Protein AF-A0A538R428-F1 (afdb_monomer)

Structure (mmCIF, N/CA/C/O backbone):
data_AF-A0A538R428-F1
#
_entry.id   AF-A0A538R428-F1
#
loop_
_atom_site.group_PDB
_atom_site.id
_atom_site.type_symbol
_atom_site.label_atom_id
_atom_site.label_alt_id
_atom_site.label_comp_id
_atom_site.label_asym_id
_atom_site.label_entity_id
_atom_site.label_seq_id
_atom_site.pdbx_PDB_ins_code
_atom_site.Cartn_x
_atom_site.Cartn_y
_atom_site.Cartn_z
_atom_site.occupancy
_atom_site.B_iso_or_equiv
_atom_site.auth_seq_id
_atom_site.auth_comp_id
_atom_site.auth_asym_id
_atom_site.auth_atom_id
_atom_site.pdbx_PDB_model_num
ATOM 1 N N . PRO A 1 1 ? 5.695 1.367 -17.220 1.00 87.94 1 PRO A N 1
ATOM 2 C CA . PRO A 1 1 ? 5.317 1.884 -15.873 1.00 87.94 1 PRO A CA 1
ATOM 3 C C . PRO A 1 1 ? 6.346 2.831 -15.231 1.00 87.94 1 PRO A C 1
ATOM 5 O O . PRO A 1 1 ? 5.947 3.750 -14.528 1.00 87.94 1 PRO A O 1
ATOM 8 N N . ARG A 1 2 ? 7.653 2.646 -15.486 1.00 94.00 2 ARG A N 1
ATOM 9 C CA . ARG A 1 2 ? 8.718 3.466 -14.878 1.00 94.00 2 ARG A CA 1
ATOM 10 C C . ARG A 1 2 ? 8.610 4.974 -15.146 1.00 94.00 2 ARG A C 1
ATOM 12 O O . ARG A 1 2 ? 8.740 5.753 -14.216 1.00 94.00 2 ARG A O 1
ATOM 19 N N . MET A 1 3 ? 8.236 5.371 -16.363 1.00 96.12 3 MET A N 1
ATOM 20 C CA . MET A 1 3 ? 7.980 6.783 -16.688 1.00 96.12 3 MET A CA 1
ATOM 21 C C . MET A 1 3 ? 6.907 7.422 -15.784 1.00 96.12 3 MET A C 1
ATOM 23 O O . MET A 1 3 ? 7.065 8.565 -15.374 1.00 96.12 3 MET A O 1
ATOM 27 N N . ILE A 1 4 ? 5.846 6.685 -15.419 1.00 95.44 4 ILE A N 1
ATOM 28 C CA . ILE A 1 4 ? 4.818 7.186 -14.487 1.00 95.44 4 ILE A CA 1
ATOM 29 C C . ILE A 1 4 ? 5.429 7.438 -13.108 1.00 95.44 4 ILE A C 1
ATOM 31 O O . ILE A 1 4 ? 5.161 8.474 -12.510 1.00 95.44 4 ILE A O 1
ATOM 35 N N . TYR A 1 5 ? 6.269 6.526 -12.614 1.00 95.75 5 TYR A N 1
ATOM 36 C CA . TYR A 1 5 ? 6.974 6.719 -11.347 1.00 95.75 5 TYR A CA 1
ATOM 37 C C . TYR A 1 5 ? 7.855 7.976 -11.372 1.00 95.75 5 TYR A C 1
ATOM 39 O O . TYR A 1 5 ? 7.748 8.810 -10.475 1.00 95.75 5 TYR A O 1
ATOM 47 N N . ASP A 1 6 ? 8.663 8.148 -12.421 1.00 96.69 6 ASP A N 1
ATOM 48 C CA . ASP A 1 6 ? 9.587 9.281 -12.536 1.00 96.69 6 ASP A CA 1
ATOM 49 C C . ASP A 1 6 ? 8.874 10.635 -12.594 1.00 96.69 6 ASP A C 1
ATOM 51 O O . ASP A 1 6 ? 9.366 11.607 -12.025 1.00 96.69 6 ASP A O 1
ATOM 55 N N . VAL A 1 7 ? 7.706 10.693 -13.237 1.00 97.56 7 VAL A N 1
ATOM 56 C CA . VAL A 1 7 ? 6.893 11.912 -13.313 1.00 97.56 7 VAL A CA 1
ATOM 57 C C . VAL A 1 7 ? 6.146 12.158 -12.003 1.00 97.56 7 VAL A C 1
ATOM 59 O O . VAL A 1 7 ? 6.197 13.266 -11.469 1.00 97.56 7 VAL A O 1
ATOM 62 N N . VAL A 1 8 ? 5.467 11.146 -11.451 1.00 97.25 8 VAL A N 1
ATOM 63 C CA . VAL A 1 8 ? 4.657 11.321 -10.237 1.00 97.25 8 VAL A CA 1
ATOM 64 C C . VAL A 1 8 ? 5.530 11.654 -9.031 1.00 97.25 8 VAL A C 1
ATOM 66 O O . VAL A 1 8 ? 5.132 12.524 -8.261 1.00 97.25 8 VAL A O 1
ATOM 69 N N . ARG A 1 9 ? 6.729 11.062 -8.887 1.00 96.62 9 ARG A N 1
ATOM 70 C CA . ARG A 1 9 ? 7.590 11.302 -7.711 1.00 96.62 9 ARG A CA 1
ATOM 71 C C . ARG A 1 9 ? 8.019 12.765 -7.550 1.00 96.62 9 ARG A C 1
ATOM 73 O O . ARG A 1 9 ? 8.268 13.193 -6.429 1.00 96.62 9 ARG A O 1
ATOM 80 N N . VAL A 1 10 ? 8.113 13.515 -8.654 1.00 96.44 10 VAL A N 1
ATOM 81 C CA . VAL A 1 10 ? 8.469 14.950 -8.672 1.00 96.44 10 VAL A CA 1
ATOM 82 C C . VAL A 1 10 ? 7.255 15.869 -8.845 1.00 96.44 10 VAL A C 1
ATOM 84 O O . VAL A 1 10 ? 7.411 17.080 -8.968 1.00 96.44 10 VAL A O 1
ATOM 87 N N . SER A 1 11 ? 6.049 15.304 -8.874 1.00 96.88 11 SER A N 1
ATOM 88 C CA . SER A 1 11 ? 4.790 16.035 -9.022 1.00 96.88 11 SER A CA 1
ATOM 89 C C . SER A 1 11 ? 4.028 16.091 -7.696 1.00 96.88 11 SER A C 1
ATOM 91 O O . SER A 1 11 ? 4.366 15.418 -6.724 1.00 96.88 11 SER A O 1
ATOM 93 N N . THR A 1 12 ? 2.935 16.854 -7.655 1.00 95.56 12 THR A N 1
ATOM 94 C CA . THR A 1 12 ? 2.090 17.014 -6.455 1.00 95.56 12 THR A CA 1
ATOM 95 C C . THR A 1 12 ? 1.370 15.734 -6.016 1.00 95.56 12 THR A C 1
ATOM 97 O O . THR A 1 12 ? 0.903 15.662 -4.885 1.00 95.56 12 THR A O 1
ATOM 100 N N . GLY A 1 13 ? 1.291 14.719 -6.884 1.00 93.31 13 GLY A N 1
ATOM 101 C CA . GLY A 1 13 ? 0.723 13.404 -6.569 1.00 93.31 13 GLY A CA 1
ATOM 102 C C . GLY A 1 13 ? 1.671 12.454 -5.828 1.00 93.31 13 GLY A C 1
ATOM 103 O O . GLY A 1 13 ? 1.304 11.304 -5.587 1.00 93.31 13 GLY A O 1
ATOM 104 N N . THR A 1 14 ? 2.891 12.889 -5.504 1.00 97.12 14 THR A N 1
ATOM 105 C CA . THR A 1 14 ? 3.853 12.065 -4.767 1.00 97.12 14 THR A CA 1
ATOM 106 C C . THR A 1 14 ? 3.452 11.870 -3.302 1.00 97.12 14 THR A C 1
ATOM 108 O O . THR A 1 14 ? 2.681 12.629 -2.719 1.00 97.12 14 THR A O 1
ATOM 111 N N . SER A 1 15 ? 4.006 10.834 -2.683 1.00 97.31 15 SER A N 1
ATOM 112 C CA . SER A 1 15 ? 3.950 10.601 -1.241 1.00 97.31 15 SER A CA 1
ATOM 113 C C . SER A 1 15 ? 5.102 9.692 -0.831 1.00 97.31 15 SER A C 1
ATOM 115 O O . SER A 1 15 ? 5.651 8.972 -1.667 1.00 97.31 15 SER A O 1
ATOM 117 N N . TYR A 1 16 ? 5.415 9.648 0.466 1.00 95.56 16 TYR A N 1
ATOM 118 C CA . TYR A 1 16 ? 6.378 8.677 0.993 1.00 95.56 16 TYR A CA 1
ATOM 119 C C . TYR A 1 16 ? 6.004 7.238 0.608 1.00 95.56 16 TYR A C 1
ATOM 121 O O . TYR A 1 16 ? 6.854 6.459 0.186 1.00 95.56 16 TYR A O 1
ATOM 129 N N . ALA A 1 17 ? 4.713 6.893 0.691 1.00 94.50 17 ALA A N 1
ATOM 130 C CA . ALA A 1 17 ? 4.234 5.574 0.301 1.00 94.50 17 ALA A CA 1
ATOM 131 C C . ALA A 1 17 ? 4.476 5.297 -1.189 1.00 94.50 17 ALA A C 1
ATOM 133 O O . ALA A 1 17 ? 4.900 4.200 -1.530 1.00 94.50 17 ALA A O 1
ATOM 134 N N . PHE A 1 18 ? 4.239 6.265 -2.076 1.00 95.69 18 PHE A N 1
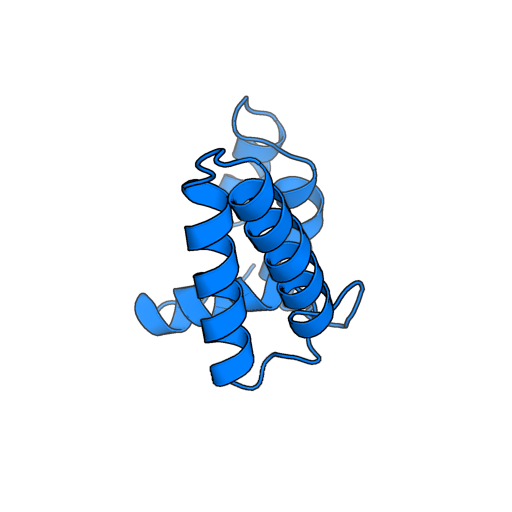ATOM 135 C CA . PHE A 1 18 ? 4.491 6.092 -3.507 1.00 95.69 18 PHE A CA 1
ATOM 136 C C . PHE A 1 18 ? 5.985 5.876 -3.794 1.00 95.69 18 PHE A C 1
ATOM 138 O O . PHE A 1 18 ? 6.349 4.897 -4.448 1.00 95.69 18 PHE A O 1
ATOM 145 N N . ASP A 1 19 ? 6.836 6.747 -3.248 1.00 95.69 19 ASP A N 1
ATOM 146 C CA . ASP A 1 19 ? 8.280 6.750 -3.497 1.00 95.69 19 ASP A CA 1
ATOM 147 C C . ASP A 1 19 ? 8.969 5.495 -2.934 1.00 95.69 19 ASP A C 1
ATOM 149 O O . ASP A 1 19 ? 9.780 4.862 -3.604 1.00 95.69 19 ASP A O 1
ATOM 153 N N . ALA A 1 20 ? 8.564 5.049 -1.740 1.00 94.69 20 ALA A N 1
ATOM 154 C CA . ALA A 1 20 ? 9.122 3.852 -1.115 1.00 94.69 20 ALA A CA 1
ATOM 155 C C . ALA A 1 20 ? 8.626 2.540 -1.754 1.00 94.69 20 ALA A C 1
ATOM 157 O O . ALA A 1 20 ? 9.363 1.553 -1.814 1.00 94.69 20 ALA A O 1
ATOM 158 N N . ARG A 1 21 ? 7.363 2.488 -2.203 1.00 95.62 21 ARG A N 1
ATOM 159 C CA . ARG A 1 21 ? 6.702 1.226 -2.582 1.00 95.62 21 ARG A CA 1
ATOM 160 C C . ARG A 1 21 ? 6.805 0.912 -4.070 1.00 95.62 21 ARG A C 1
ATOM 162 O O . ARG A 1 21 ? 7.040 -0.240 -4.433 1.00 95.62 21 ARG A O 1
ATOM 169 N N . VAL A 1 22 ? 6.628 1.903 -4.946 1.00 96.44 22 VAL A N 1
ATOM 170 C CA . VAL A 1 22 ? 6.549 1.664 -6.397 1.00 96.44 22 VAL A CA 1
ATOM 171 C C . VAL A 1 22 ? 7.833 1.055 -6.974 1.00 96.44 22 VAL A C 1
ATOM 173 O O . VAL A 1 22 ? 7.708 0.099 -7.740 1.00 96.44 22 VAL A O 1
ATOM 176 N N . PRO A 1 23 ? 9.055 1.483 -6.601 1.00 96.00 23 PRO A N 1
ATOM 177 C CA . PRO A 1 23 ? 10.277 0.841 -7.088 1.00 96.00 23 PRO A CA 1
ATOM 178 C C . PRO A 1 23 ? 10.335 -0.658 -6.77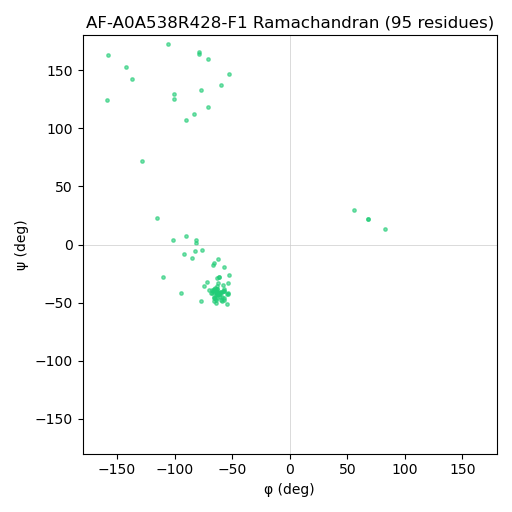7 1.00 96.00 23 PRO A C 1
ATOM 180 O O . PRO A 1 23 ? 10.710 -1.449 -7.643 1.00 96.00 23 PRO A O 1
ATOM 183 N N . ARG A 1 24 ? 9.899 -1.058 -5.576 1.00 96.38 24 ARG A N 1
ATOM 184 C CA . ARG A 1 24 ? 9.849 -2.465 -5.153 1.00 96.38 24 ARG A CA 1
ATOM 185 C C . ARG A 1 24 ? 8.791 -3.251 -5.923 1.00 96.38 24 ARG A C 1
ATOM 187 O O . ARG A 1 24 ? 9.081 -4.342 -6.406 1.00 96.38 24 ARG A O 1
ATOM 194 N N . ILE A 1 25 ? 7.615 -2.657 -6.145 1.00 97.25 25 ILE A N 1
ATOM 195 C CA . ILE A 1 25 ? 6.566 -3.231 -7.004 1.00 97.25 25 ILE A CA 1
ATOM 196 C C . ILE A 1 25 ? 7.105 -3.481 -8.419 1.00 97.25 25 ILE A C 1
ATOM 198 O O . ILE A 1 25 ? 6.932 -4.575 -8.954 1.00 97.25 25 ILE A O 1
ATOM 202 N N . LEU A 1 26 ? 7.792 -2.500 -9.018 1.00 96.75 26 LEU A N 1
ATOM 203 C CA . LEU A 1 26 ? 8.376 -2.632 -10.357 1.00 96.75 26 LEU A CA 1
ATOM 204 C C . LEU A 1 26 ? 9.448 -3.727 -10.413 1.00 96.75 26 LEU A C 1
ATOM 206 O O . LEU A 1 26 ? 9.490 -4.478 -11.385 1.00 96.75 26 LEU A O 1
ATOM 210 N N . ALA A 1 27 ? 10.261 -3.849 -9.361 1.00 96.56 27 ALA A N 1
ATOM 211 C CA . ALA A 1 27 ? 11.259 -4.906 -9.205 1.00 96.56 27 ALA A CA 1
ATOM 212 C C . ALA A 1 27 ? 10.666 -6.272 -8.805 1.00 96.56 27 ALA A C 1
ATOM 214 O O . ALA A 1 27 ? 11.402 -7.252 -8.728 1.00 96.56 27 ALA A O 1
ATOM 215 N N . ARG A 1 28 ? 9.350 -6.349 -8.549 1.00 96.94 28 ARG A N 1
ATOM 216 C CA . ARG A 1 28 ? 8.655 -7.526 -7.999 1.00 96.94 28 ARG A CA 1
ATOM 217 C C . ARG A 1 28 ? 9.241 -8.021 -6.670 1.00 96.94 28 ARG A C 1
ATOM 219 O O . ARG A 1 28 ? 9.130 -9.204 -6.350 1.00 96.94 28 ARG A O 1
ATOM 226 N N . ASP A 1 29 ? 9.814 -7.116 -5.885 1.00 97.31 29 ASP A N 1
ATOM 227 C CA . ASP A 1 29 ? 10.315 -7.403 -4.546 1.00 97.31 29 ASP A CA 1
ATOM 228 C C . ASP A 1 29 ? 9.215 -7.171 -3.506 1.00 97.31 29 ASP A C 1
ATOM 230 O O . ASP A 1 29 ? 8.861 -6.037 -3.187 1.00 97.31 29 ASP A O 1
ATOM 234 N N . PHE A 1 30 ? 8.696 -8.270 -2.964 1.00 97.62 30 PHE A N 1
ATOM 235 C CA . PHE A 1 30 ? 7.702 -8.274 -1.889 1.00 97.62 30 PHE A CA 1
ATOM 236 C C . PHE A 1 30 ? 8.251 -8.902 -0.602 1.00 97.62 30 PHE A C 1
ATOM 238 O O . PHE A 1 30 ? 7.486 -9.384 0.239 1.00 97.62 30 PHE A O 1
ATOM 245 N N . SER A 1 31 ? 9.581 -8.922 -0.446 1.00 97.69 31 SER A N 1
ATOM 246 C CA . SER A 1 31 ? 10.209 -9.362 0.798 1.00 97.69 31 SER A CA 1
ATOM 247 C C . SER A 1 31 ? 9.752 -8.475 1.970 1.00 97.69 31 SER A C 1
ATOM 249 O O . SER A 1 31 ? 9.627 -7.255 1.816 1.00 97.69 31 SER A O 1
ATOM 251 N N . PRO A 1 32 ? 9.441 -9.063 3.135 1.00 95.38 32 PRO A N 1
ATOM 252 C CA . PRO A 1 32 ? 8.701 -8.370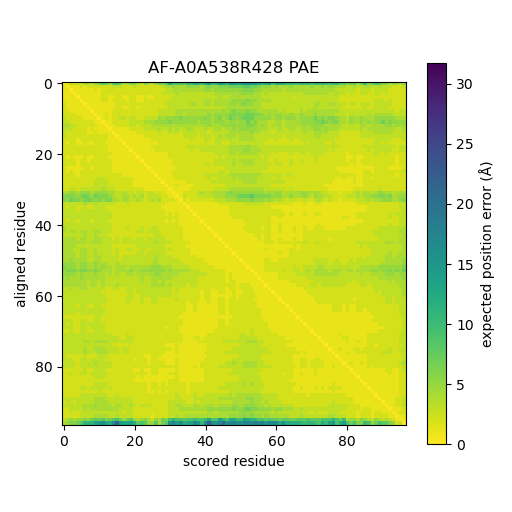 4.180 1.00 95.38 32 PRO A CA 1
ATOM 253 C C . PRO A 1 32 ? 9.546 -7.281 4.852 1.00 95.38 32 PRO A C 1
ATOM 255 O O . PRO A 1 32 ? 10.548 -7.581 5.495 1.00 95.38 32 PRO A O 1
ATOM 258 N N . THR A 1 33 ? 9.104 -6.023 4.757 1.00 92.19 33 THR A N 1
ATOM 259 C CA . THR A 1 33 ? 9.611 -4.907 5.590 1.00 92.19 33 THR A CA 1
ATOM 260 C C . THR A 1 33 ? 8.566 -4.429 6.601 1.00 92.19 33 THR A C 1
ATOM 262 O O . THR A 1 33 ? 8.897 -4.015 7.707 1.00 92.19 33 THR A O 1
ATOM 265 N N . GLY A 1 34 ? 7.292 -4.600 6.254 1.00 94.69 34 GLY A N 1
ATOM 266 C CA . GLY A 1 34 ? 6.133 -4.594 7.138 1.00 94.69 34 GLY A CA 1
ATOM 267 C C . GLY A 1 34 ? 5.022 -5.344 6.418 1.00 94.69 34 GLY A C 1
ATOM 268 O O . GLY A 1 34 ? 4.737 -5.036 5.264 1.00 94.69 34 GLY A O 1
ATOM 269 N N . THR A 1 35 ? 4.460 -6.387 7.027 1.00 98.25 35 THR A N 1
ATOM 270 C CA . THR A 1 35 ? 3.630 -7.333 6.273 1.00 98.25 35 THR A CA 1
ATOM 271 C C . THR A 1 35 ? 2.217 -6.819 6.004 1.00 98.25 35 THR A C 1
ATOM 273 O O . THR A 1 35 ? 1.737 -5.885 6.657 1.00 98.25 35 THR A O 1
ATOM 276 N N . VAL A 1 36 ? 1.519 -7.459 5.064 1.00 98.56 36 VAL A N 1
ATOM 277 C CA . VAL A 1 36 ? 0.075 -7.266 4.848 1.00 98.56 36 VAL A CA 1
ATOM 278 C C . VAL A 1 36 ? -0.705 -7.489 6.148 1.00 98.56 36 VAL A C 1
ATOM 280 O O . VAL A 1 36 ? -1.577 -6.685 6.466 1.00 98.56 36 VAL A O 1
ATOM 283 N N . ASP A 1 37 ? -0.376 -8.525 6.927 1.00 98.50 37 ASP A N 1
ATOM 284 C CA . ASP A 1 37 ? -1.046 -8.799 8.207 1.00 98.50 37 ASP A CA 1
ATOM 285 C C . ASP A 1 37 ? -0.829 -7.678 9.238 1.00 98.50 37 ASP A C 1
ATOM 287 O O . ASP A 1 37 ? -1.777 -7.276 9.914 1.00 98.50 37 ASP A O 1
ATOM 291 N N . ILE A 1 38 ? 0.392 -7.137 9.342 1.00 98.12 38 ILE A N 1
ATOM 292 C CA . ILE A 1 38 ? 0.689 -6.011 10.243 1.00 98.12 38 ILE A CA 1
ATOM 293 C C . ILE A 1 38 ? -0.063 -4.758 9.789 1.00 98.12 38 ILE A C 1
ATOM 295 O O . ILE A 1 38 ? -0.718 -4.113 10.605 1.00 98.12 38 ILE A O 1
ATOM 299 N N . SER A 1 39 ? -0.029 -4.467 8.487 1.00 97.50 39 SER A N 1
ATOM 300 C CA . SER A 1 39 ? -0.716 -3.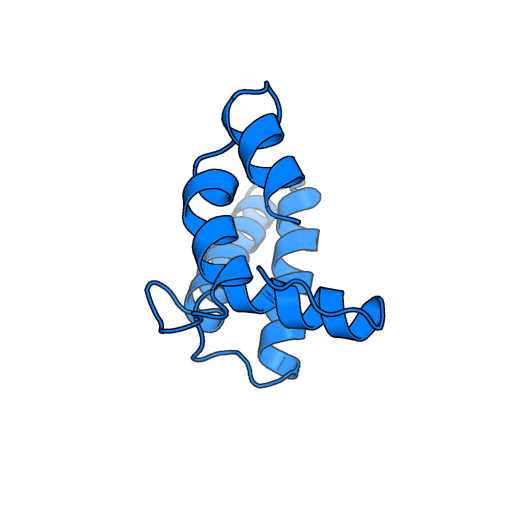309 7.907 1.00 97.50 39 SER A CA 1
ATOM 301 C C . SER A 1 39 ? -2.229 -3.390 8.129 1.00 97.50 39 SER A C 1
ATOM 303 O O . SER A 1 39 ? -2.848 -2.410 8.527 1.00 97.50 39 SER A O 1
ATOM 305 N N . PHE A 1 40 ? -2.829 -4.571 7.942 1.00 98.38 40 PHE A N 1
ATOM 306 C CA . PHE A 1 40 ? -4.241 -4.807 8.245 1.00 98.38 40 PHE A CA 1
ATOM 307 C C . PHE A 1 40 ? -4.555 -4.580 9.728 1.00 98.38 40 PHE A C 1
ATOM 309 O O . PHE A 1 40 ? -5.541 -3.925 10.052 1.00 98.38 40 PHE A O 1
ATOM 316 N N . LYS A 1 41 ? -3.715 -5.098 10.632 1.00 98.38 41 LYS A N 1
ATOM 317 C CA . LYS A 1 41 ? -3.880 -4.915 12.080 1.00 98.38 41 LYS A CA 1
ATOM 318 C C . LYS A 1 41 ? -3.858 -3.428 12.458 1.00 98.38 41 LYS A C 1
ATOM 320 O O . LYS A 1 41 ? -4.679 -3.009 13.263 1.00 98.38 41 LYS A O 1
ATOM 325 N N . ASP A 1 42 ? -2.976 -2.625 11.865 1.00 97.81 42 ASP A N 1
ATOM 326 C CA . ASP A 1 42 ? -2.944 -1.178 12.120 1.00 97.81 42 ASP A CA 1
ATOM 327 C C . ASP A 1 42 ? -4.199 -0.464 11.569 1.00 97.81 42 ASP A C 1
ATOM 329 O O . ASP A 1 42 ? -4.769 0.384 12.255 1.00 97.81 42 ASP A O 1
ATOM 333 N N . GLN A 1 43 ? -4.696 -0.865 10.390 1.00 97.69 43 GLN A N 1
ATOM 334 C CA . GLN A 1 43 ? -5.963 -0.364 9.829 1.00 97.69 43 GLN A CA 1
ATOM 335 C C . GLN A 1 43 ? -7.182 -0.723 10.705 1.00 97.69 43 GLN A C 1
ATOM 337 O O . GLN A 1 43 ? -8.094 0.083 10.881 1.00 97.69 43 GLN A O 1
ATOM 342 N N . GLU A 1 44 ? -7.215 -1.922 11.291 1.00 98.19 44 GLU A N 1
ATOM 343 C CA . GLU A 1 44 ? -8.270 -2.332 12.230 1.00 98.19 44 GLU A CA 1
ATOM 344 C C . GLU A 1 44 ? -8.267 -1.465 13.497 1.00 98.19 44 GLU A C 1
ATOM 346 O O . GLU A 1 44 ? -9.325 -1.044 13.969 1.00 98.19 44 GLU A O 1
ATOM 351 N N . LEU A 1 45 ? -7.078 -1.166 14.031 1.00 98.56 45 LEU A N 1
ATOM 352 C CA . LEU A 1 45 ? -6.926 -0.317 15.211 1.00 98.56 45 LEU A CA 1
ATOM 353 C C . LEU A 1 45 ? -7.408 1.115 14.942 1.00 98.56 45 LEU A C 1
ATOM 355 O O . LEU A 1 45 ? -8.186 1.645 15.737 1.00 98.56 45 LEU A O 1
ATOM 359 N N . GLU A 1 46 ? -6.997 1.737 13.830 1.00 97.75 46 GLU A N 1
ATOM 360 C CA . GLU A 1 46 ? -7.399 3.119 13.524 1.00 97.75 46 GLU A CA 1
ATOM 361 C C . GLU A 1 46 ? -8.902 3.240 13.226 1.00 97.75 46 GLU A C 1
ATOM 363 O O . GLU A 1 46 ? -9.559 4.156 13.724 1.00 97.75 46 GLU A O 1
ATOM 368 N N . THR A 1 47 ? -9.477 2.299 12.468 1.00 98.38 47 THR A N 1
ATOM 369 C CA . THR A 1 47 ? -10.903 2.326 12.099 1.00 98.38 47 THR A CA 1
ATOM 370 C C . THR A 1 47 ? -11.796 2.038 13.304 1.00 98.38 47 THR A C 1
ATOM 372 O O . THR A 1 47 ? -12.805 2.720 13.507 1.00 98.38 47 THR A O 1
ATOM 375 N N . SER A 1 48 ? -11.394 1.101 14.170 1.00 98.31 48 SER A N 1
ATOM 376 C CA . SER A 1 48 ? -12.074 0.840 15.443 1.00 98.31 48 SER A CA 1
ATOM 377 C C . SER A 1 48 ? -12.031 2.050 16.372 1.00 98.31 48 SER A C 1
ATOM 379 O O . SER A 1 48 ? -13.046 2.387 16.984 1.00 98.31 48 SER A O 1
ATOM 381 N N . PHE A 1 49 ? -10.889 2.736 16.462 1.00 98.56 49 PHE A N 1
ATOM 382 C CA . PHE A 1 49 ? -10.761 3.935 17.286 1.00 98.56 49 PHE A CA 1
ATOM 383 C C . PHE A 1 49 ? -11.626 5.088 16.759 1.00 98.56 49 PHE A C 1
ATOM 385 O O . PHE A 1 49 ? -12.380 5.690 17.521 1.00 98.56 49 PHE A O 1
ATOM 392 N N . ALA A 1 50 ? -11.614 5.338 15.447 1.00 98.44 50 ALA A N 1
ATOM 393 C CA . ALA A 1 50 ? -12.478 6.342 14.826 1.00 98.44 50 ALA A CA 1
ATOM 394 C C . ALA A 1 50 ? -13.968 6.069 15.103 1.00 98.44 50 ALA A C 1
ATOM 396 O O . ALA A 1 50 ? -14.721 6.984 15.444 1.00 98.44 50 ALA A O 1
ATOM 397 N N . LYS A 1 51 ? -14.380 4.794 15.057 1.00 98.19 51 LYS A N 1
ATOM 398 C CA . LYS A 1 51 ? -15.741 4.369 15.404 1.00 98.19 51 LYS A CA 1
ATOM 399 C C . LYS A 1 51 ? -16.097 4.666 16.863 1.00 98.19 51 LYS A C 1
ATOM 401 O O . LYS A 1 51 ? -17.208 5.123 17.114 1.00 98.19 51 LYS A O 1
ATOM 406 N N . GLN A 1 52 ? -15.182 4.442 17.811 1.00 98.56 52 GLN A N 1
ATOM 407 C CA . GLN A 1 52 ? -15.403 4.780 19.227 1.00 98.56 52 GLN A CA 1
ATOM 408 C C . GLN A 1 52 ? -15.613 6.284 19.439 1.00 98.56 52 GLN A C 1
ATOM 410 O O . GLN A 1 52 ? -16.401 6.676 20.294 1.00 98.56 52 GLN A O 1
ATOM 415 N N . LEU A 1 53 ? -14.951 7.119 18.634 1.00 98.56 53 LEU A N 1
ATOM 416 C CA . LEU A 1 53 ? -15.110 8.574 18.662 1.00 98.56 53 LEU A CA 1
ATOM 417 C C . LEU A 1 53 ? -16.327 9.080 17.868 1.00 98.56 53 LEU A C 1
ATOM 419 O O . LEU A 1 53 ? -16.605 10.277 17.885 1.00 98.56 53 LEU A O 1
ATOM 423 N N . GLY A 1 54 ? -17.039 8.208 17.147 1.00 98.00 54 GLY A N 1
ATOM 424 C CA . GLY A 1 54 ? -18.128 8.610 16.253 1.00 98.00 54 GLY A CA 1
ATOM 425 C C . GLY A 1 54 ? -17.661 9.402 15.024 1.00 98.00 54 GLY A C 1
ATOM 426 O O . GLY A 1 54 ? -18.454 10.138 14.438 1.00 98.00 54 GLY A O 1
ATOM 427 N N . VAL A 1 55 ? -16.390 9.270 14.626 1.00 98.44 55 VAL A N 1
ATOM 428 C CA . VAL A 1 55 ? -15.791 10.009 13.503 1.00 98.44 55 VAL A CA 1
ATOM 429 C C . VAL A 1 55 ? -15.729 9.125 12.249 1.00 98.44 55 VAL A C 1
ATOM 431 O O . VAL A 1 55 ? -15.147 8.039 12.292 1.00 98.44 55 VAL A O 1
ATOM 434 N N . PRO A 1 56 ? -16.286 9.560 11.104 1.00 97.19 56 PRO A N 1
ATOM 435 C CA . PRO A 1 56 ? -16.232 8.784 9.868 1.00 97.19 56 PRO A CA 1
ATOM 436 C C . PRO A 1 56 ? -14.855 8.865 9.184 1.00 97.19 56 PRO A C 1
ATOM 438 O O . PRO A 1 56 ? -14.322 9.949 8.962 1.00 97.19 56 PRO A O 1
ATOM 441 N N . VAL A 1 57 ? -14.314 7.710 8.771 1.00 98.00 57 VAL A N 1
ATOM 442 C CA . VAL A 1 57 ? -13.015 7.579 8.074 1.00 98.00 57 VAL A CA 1
ATOM 443 C C . VAL A 1 57 ? -13.136 6.754 6.784 1.00 98.00 57 VAL A C 1
ATOM 445 O O . VAL A 1 57 ? -12.691 5.614 6.682 1.00 98.00 57 VAL A O 1
ATOM 448 N N . PHE A 1 58 ? -13.772 7.332 5.763 1.00 97.06 58 PHE A N 1
ATOM 449 C CA . PHE A 1 58 ? -14.151 6.619 4.533 1.00 97.06 58 PHE A CA 1
ATOM 450 C C . PHE A 1 58 ? -12.989 5.897 3.835 1.00 97.06 58 PHE A C 1
ATOM 452 O O . PHE A 1 58 ? -13.093 4.708 3.539 1.00 97.06 58 PHE A O 1
ATOM 459 N N . LEU A 1 59 ? -11.877 6.598 3.587 1.00 97.94 59 LEU A N 1
ATOM 460 C CA . LEU A 1 59 ? -10.747 6.026 2.848 1.00 97.94 59 LEU A CA 1
ATOM 461 C C . LEU A 1 59 ? -9.976 4.974 3.659 1.00 97.94 59 LEU A C 1
ATOM 463 O O . LEU A 1 59 ? -9.510 4.002 3.071 1.00 97.94 59 LEU A O 1
ATOM 467 N N . ALA A 1 60 ? -9.895 5.119 4.986 1.00 97.12 60 ALA A N 1
ATOM 468 C CA . ALA A 1 60 ? -9.295 4.110 5.865 1.00 97.12 60 ALA A CA 1
ATOM 469 C C . ALA A 1 60 ? -10.088 2.797 5.819 1.00 97.12 60 ALA A C 1
ATOM 471 O O . ALA A 1 60 ? -9.521 1.732 5.593 1.00 97.12 60 ALA A O 1
ATOM 472 N N . ASN A 1 61 ? -11.421 2.877 5.904 1.00 97.94 61 ASN A N 1
ATOM 473 C CA . ASN A 1 61 ? -12.287 1.701 5.789 1.00 97.94 61 ASN A CA 1
ATOM 474 C C . ASN A 1 61 ? -12.118 0.997 4.431 1.00 97.94 61 ASN A C 1
ATOM 476 O O . ASN A 1 61 ? -12.049 -0.228 4.372 1.00 97.94 61 ASN A O 1
ATOM 480 N N . VAL A 1 62 ? -12.014 1.752 3.329 1.00 97.62 62 VAL A N 1
ATOM 481 C CA . VAL A 1 62 ? -11.750 1.173 1.998 1.00 97.62 62 VAL A CA 1
ATOM 482 C C . VAL A 1 62 ? -10.369 0.512 1.950 1.00 97.62 62 VAL A C 1
ATOM 484 O O . VAL A 1 62 ? -10.245 -0.619 1.481 1.00 97.62 62 VAL A O 1
ATOM 487 N N . SER A 1 63 ? -9.338 1.182 2.467 1.00 96.88 63 SER A N 1
ATOM 488 C CA . SER A 1 63 ? -7.970 0.657 2.539 1.00 96.88 63 SER A CA 1
ATOM 489 C C . SER A 1 63 ? -7.898 -0.650 3.342 1.00 96.88 63 SER A C 1
ATOM 491 O O . SER A 1 63 ? -7.335 -1.637 2.864 1.00 96.88 63 SER A O 1
ATOM 493 N N . GLN A 1 64 ? -8.554 -0.717 4.504 1.00 98.06 64 GLN A N 1
ATOM 494 C CA . GLN A 1 64 ? -8.672 -1.930 5.319 1.00 98.06 64 GLN A CA 1
ATOM 495 C C . GLN A 1 64 ? -9.253 -3.109 4.523 1.00 98.06 64 GLN A C 1
ATOM 497 O O . GLN A 1 64 ? -8.725 -4.220 4.604 1.00 98.06 64 GLN A O 1
ATOM 502 N N . GLN A 1 65 ? -10.294 -2.880 3.710 1.00 97.94 65 GLN A N 1
ATOM 503 C CA . GLN A 1 65 ? -10.870 -3.929 2.860 1.00 97.94 65 GLN A CA 1
ATOM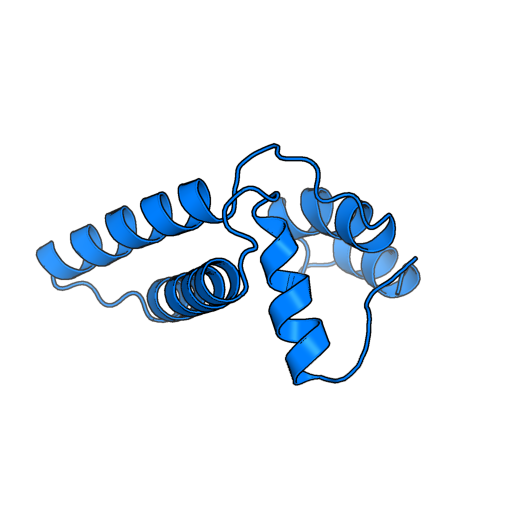 504 C C . GLN A 1 65 ? -9.884 -4.414 1.789 1.00 97.94 65 GLN A C 1
ATOM 506 O O . GLN A 1 65 ? -9.798 -5.615 1.540 1.00 97.94 65 GLN A O 1
ATOM 511 N N . VAL A 1 66 ? -9.075 -3.527 1.202 1.00 97.94 66 VAL A N 1
ATOM 512 C CA . VAL A 1 66 ? -8.027 -3.926 0.244 1.00 97.94 66 VAL A CA 1
ATOM 513 C C . VAL A 1 66 ? -6.967 -4.808 0.916 1.00 97.94 66 VAL A C 1
ATOM 515 O O . VAL A 1 66 ? -6.575 -5.838 0.357 1.00 97.94 66 VAL A O 1
ATOM 518 N N . TYR A 1 67 ? -6.541 -4.473 2.138 1.00 98.38 67 TYR A N 1
ATOM 519 C CA . TYR A 1 67 ? -5.651 -5.347 2.911 1.00 98.38 67 TYR A CA 1
ATOM 520 C C . TYR A 1 67 ? -6.328 -6.681 3.265 1.00 98.38 67 TYR A C 1
ATOM 522 O O . TYR A 1 67 ? -5.697 -7.729 3.134 1.00 98.38 67 TYR A O 1
ATOM 530 N N . GLN A 1 68 ? -7.615 -6.684 3.625 1.00 98.44 68 GLN A N 1
ATOM 531 C CA . GLN A 1 68 ? -8.376 -7.913 3.877 1.00 98.44 68 GLN A CA 1
ATOM 532 C C . GLN A 1 68 ? -8.434 -8.821 2.639 1.00 98.44 68 GLN A C 1
ATOM 534 O O . GLN A 1 68 ? -8.249 -10.034 2.755 1.00 98.44 68 GLN A O 1
ATOM 539 N N . MET A 1 69 ? -8.625 -8.252 1.446 1.00 98.56 69 MET A N 1
ATOM 540 C CA . MET A 1 69 ? -8.578 -9.000 0.185 1.00 98.56 69 MET A CA 1
ATOM 541 C C . MET A 1 69 ? -7.202 -9.638 -0.041 1.00 98.56 69 MET A C 1
ATOM 543 O O . MET A 1 69 ? -7.120 -10.795 -0.451 1.00 98.56 69 MET A O 1
ATOM 547 N N . ALA A 1 70 ? -6.116 -8.920 0.261 1.00 98.44 70 ALA A N 1
ATOM 548 C CA . ALA A 1 70 ? -4.761 -9.457 0.148 1.00 98.44 70 ALA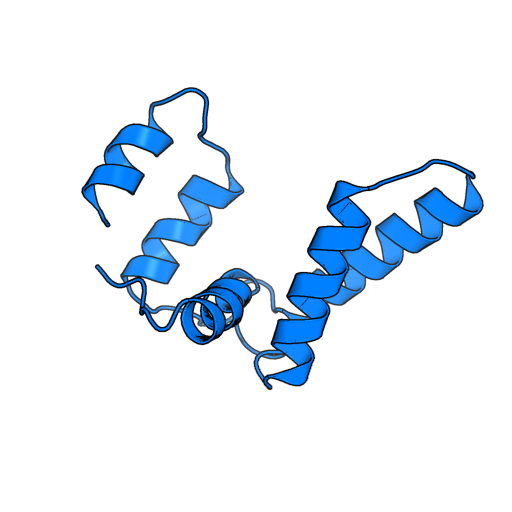 A CA 1
ATOM 549 C C . ALA A 1 70 ? -4.507 -10.605 1.138 1.00 98.44 70 ALA A C 1
ATOM 551 O O . ALA A 1 70 ? -3.931 -11.628 0.757 1.00 98.44 70 ALA A O 1
ATOM 552 N N . ARG A 1 71 ? -4.996 -10.489 2.381 1.00 98.50 71 ARG A N 1
ATOM 553 C CA . ARG A 1 71 ? -4.948 -11.582 3.367 1.00 98.50 71 ARG A CA 1
ATOM 554 C C . ARG A 1 71 ? -5.700 -12.814 2.873 1.00 98.50 71 ARG A C 1
ATOM 556 O O . ARG A 1 71 ? -5.142 -13.908 2.885 1.00 98.50 71 ARG A O 1
ATOM 563 N N . ALA A 1 72 ? -6.923 -12.630 2.373 1.00 98.38 72 ALA A N 1
ATOM 564 C CA . ALA A 1 72 ? -7.736 -13.707 1.805 1.00 98.38 72 ALA A CA 1
ATOM 565 C C . ALA A 1 72 ? -7.078 -14.366 0.578 1.00 98.38 72 ALA A C 1
ATOM 567 O O . ALA A 1 72 ? -7.284 -15.549 0.322 1.00 98.38 72 ALA A O 1
ATOM 568 N N . ALA A 1 73 ? -6.243 -13.625 -0.155 1.00 98.12 73 ALA A N 1
ATOM 569 C CA . ALA A 1 73 ? -5.446 -14.137 -1.266 1.00 98.12 73 ALA A CA 1
ATOM 570 C C . ALA A 1 73 ? -4.142 -14.847 -0.837 1.00 98.12 73 ALA A C 1
ATOM 572 O O . ALA A 1 73 ? -3.368 -15.249 -1.705 1.00 98.12 73 ALA A O 1
ATOM 573 N N . GLY A 1 74 ? -3.882 -15.009 0.467 1.00 98.19 74 GLY A N 1
ATOM 574 C CA . GLY A 1 74 ? -2.698 -15.699 0.992 1.00 98.19 74 GLY A CA 1
ATOM 575 C C . GLY A 1 74 ? -1.433 -14.838 1.073 1.00 98.19 74 GLY A C 1
ATOM 576 O O . GLY A 1 74 ? -0.350 -15.371 1.295 1.00 98.19 74 GLY A O 1
ATOM 577 N N . LEU A 1 75 ? -1.549 -13.514 0.929 1.00 98.50 75 LEU A N 1
ATOM 578 C CA . LEU A 1 75 ? -0.408 -12.586 0.885 1.00 98.50 75 LEU A CA 1
ATOM 579 C C . LEU A 1 75 ? 0.001 -12.051 2.268 1.00 98.50 75 LEU A C 1
ATOM 581 O O . LEU A 1 75 ? 0.847 -11.170 2.358 1.00 98.50 75 LEU A O 1
ATOM 585 N N . GLY A 1 76 ? -0.586 -12.568 3.354 1.00 98.25 76 GLY A N 1
ATOM 586 C CA . GLY A 1 76 ? -0.452 -12.021 4.714 1.00 98.25 76 GLY A CA 1
ATOM 587 C C . GLY A 1 76 ? 0.990 -11.833 5.205 1.00 98.25 76 GLY A C 1
ATOM 588 O O . GLY A 1 76 ? 1.276 -10.867 5.912 1.00 98.25 76 GLY A O 1
ATOM 589 N N . LYS A 1 77 ? 1.905 -12.718 4.783 1.00 98.31 77 LYS A N 1
ATOM 590 C CA . LYS A 1 77 ? 3.333 -12.705 5.157 1.00 98.31 77 LYS A CA 1
ATOM 591 C C . LYS A 1 77 ? 4.231 -11.923 4.198 1.00 98.31 77 LYS A C 1
ATOM 593 O O . LYS A 1 77 ? 5.411 -11.751 4.489 1.00 98.31 77 LYS A O 1
ATOM 598 N N . GLU A 1 78 ? 3.702 -11.486 3.063 1.00 98.50 78 GLU A N 1
ATOM 599 C CA . GLU A 1 78 ? 4.430 -10.610 2.154 1.00 98.50 78 GLU A CA 1
ATOM 600 C C . GLU A 1 78 ? 4.402 -9.169 2.660 1.00 98.50 78 GLU A C 1
ATOM 602 O O . GLU A 1 78 ? 3.606 -8.813 3.531 1.00 98.50 78 GLU A O 1
ATOM 607 N N . ASP A 1 79 ? 5.268 -8.332 2.096 1.00 98.12 79 ASP A N 1
ATOM 608 C CA . ASP A 1 79 ? 5.253 -6.893 2.325 1.00 98.12 79 ASP A CA 1
ATOM 609 C C . ASP A 1 79 ? 3.869 -6.270 2.066 1.00 98.12 79 ASP A C 1
ATOM 611 O O . ASP A 1 79 ? 3.147 -6.688 1.163 1.00 98.12 79 ASP A O 1
ATOM 615 N N . GLY A 1 80 ? 3.504 -5.224 2.809 1.00 97.00 80 GLY A N 1
ATOM 616 C CA . GLY A 1 80 ? 2.227 -4.520 2.668 1.00 97.00 80 GLY A CA 1
ATOM 617 C C . GLY A 1 80 ? 1.975 -3.972 1.257 1.00 97.00 80 GLY A C 1
ATOM 618 O O . GLY A 1 80 ? 0.830 -3.744 0.878 1.00 97.00 80 GLY A O 1
ATOM 619 N N . THR A 1 81 ? 3.016 -3.811 0.435 1.00 96.81 81 THR A N 1
ATOM 620 C CA . THR A 1 81 ? 2.896 -3.487 -0.997 1.00 96.81 81 THR A CA 1
ATOM 621 C C . THR A 1 81 ? 2.277 -4.589 -1.851 1.00 96.81 81 THR A C 1
ATOM 623 O O . THR A 1 81 ? 1.773 -4.294 -2.936 1.00 96.81 81 THR A O 1
ATOM 626 N N . ALA A 1 82 ? 2.234 -5.832 -1.367 1.00 98.06 82 ALA A N 1
ATOM 627 C CA . ALA A 1 82 ? 1.657 -6.972 -2.074 1.00 98.06 82 ALA A CA 1
ATOM 628 C C . ALA A 1 82 ? 0.152 -6.819 -2.350 1.00 98.06 82 ALA A C 1
ATOM 630 O O . ALA A 1 82 ? -0.377 -7.529 -3.205 1.00 98.06 82 ALA A O 1
ATOM 63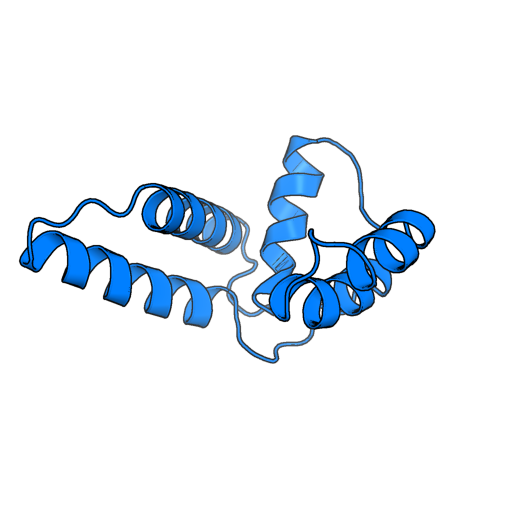1 N N . ILE A 1 83 ? -0.530 -5.842 -1.734 1.00 97.69 83 ILE A N 1
ATOM 632 C CA . ILE A 1 83 ? -1.895 -5.441 -2.117 1.00 97.69 83 ILE A CA 1
ATOM 633 C C . ILE A 1 83 ? -2.018 -5.110 -3.612 1.00 97.69 83 ILE A C 1
ATOM 635 O O . ILE A 1 83 ? -3.085 -5.298 -4.192 1.00 97.69 83 ILE A O 1
ATOM 639 N N . ILE A 1 84 ? -0.928 -4.697 -4.275 1.00 97.75 84 ILE A N 1
ATOM 640 C CA . ILE A 1 84 ? -0.927 -4.478 -5.725 1.00 97.75 84 ILE A CA 1
ATOM 641 C C . ILE A 1 84 ? -1.315 -5.746 -6.493 1.00 97.75 84 ILE A C 1
ATOM 643 O O . ILE A 1 84 ? -2.033 -5.647 -7.479 1.00 97.75 84 ILE A O 1
ATOM 647 N N . LYS A 1 85 ? -0.940 -6.941 -6.013 1.00 98.19 85 LYS A N 1
ATOM 648 C CA . LYS A 1 85 ? -1.267 -8.224 -6.660 1.00 98.19 85 LYS A CA 1
ATOM 649 C C . LYS A 1 85 ? -2.775 -8.483 -6.704 1.00 98.19 85 LYS A C 1
ATOM 651 O O . LYS A 1 85 ? -3.262 -9.143 -7.619 1.00 98.19 85 LYS A O 1
ATOM 656 N N . VAL A 1 86 ? -3.520 -7.951 -5.731 1.00 97.94 86 VAL A N 1
ATOM 657 C CA . VAL A 1 86 ? -4.989 -7.991 -5.731 1.00 97.94 86 VAL A CA 1
ATOM 658 C C . VAL A 1 86 ? -5.527 -7.152 -6.887 1.00 97.94 86 VAL A C 1
ATOM 660 O O . VAL A 1 86 ? -6.342 -7.640 -7.668 1.00 97.94 86 VAL A O 1
ATOM 663 N N . LEU A 1 87 ? -5.031 -5.921 -7.035 1.00 97.06 87 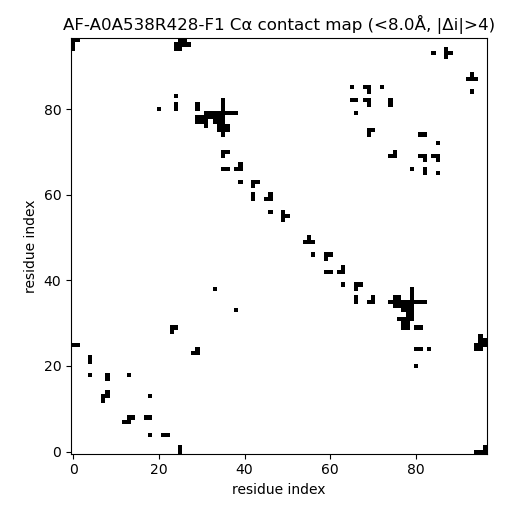LEU A N 1
ATOM 664 C CA . LEU A 1 87 ? -5.427 -5.022 -8.122 1.00 97.06 87 LEU A CA 1
ATOM 665 C C . LEU A 1 87 ? -5.023 -5.580 -9.494 1.00 97.06 87 LEU A C 1
ATOM 667 O O . LEU A 1 87 ? -5.819 -5.537 -10.426 1.00 97.06 87 LEU A O 1
ATOM 671 N N . GLU A 1 88 ? -3.833 -6.174 -9.603 1.00 97.75 88 GLU A N 1
ATOM 672 C CA . GLU A 1 88 ? -3.356 -6.858 -10.812 1.00 97.75 88 GLU A CA 1
ATOM 673 C C . GLU A 1 88 ? -4.303 -7.984 -11.242 1.00 97.75 88 GLU A C 1
ATOM 675 O O . GLU A 1 88 ? -4.673 -8.077 -12.413 1.00 97.75 88 GLU A O 1
ATOM 680 N N . ARG A 1 89 ? -4.742 -8.821 -10.289 1.00 97.12 89 ARG A N 1
ATOM 681 C CA . ARG A 1 89 ? -5.698 -9.905 -10.557 1.00 97.12 89 ARG A CA 1
ATOM 682 C C . ARG A 1 89 ? -7.046 -9.365 -11.033 1.00 97.12 89 ARG A C 1
ATOM 684 O O . ARG A 1 89 ? -7.609 -9.931 -11.963 1.00 97.12 89 ARG A O 1
ATOM 691 N N . LEU A 1 90 ? -7.557 -8.301 -10.412 1.00 96.00 90 LEU A N 1
ATOM 692 C CA . LEU A 1 90 ? -8.829 -7.687 -10.807 1.00 96.00 90 LEU A CA 1
ATOM 693 C C . LEU A 1 90 ? -8.762 -7.051 -12.198 1.00 96.00 90 LEU A C 1
ATOM 695 O O . LEU A 1 90 ? -9.717 -7.145 -12.961 1.00 96.00 90 LEU A O 1
ATOM 699 N N . ALA A 1 91 ? -7.638 -6.417 -12.525 1.00 97.12 91 ALA A N 1
ATOM 700 C CA . ALA A 1 91 ? -7.448 -5.730 -13.797 1.00 97.12 91 ALA A CA 1
ATOM 701 C C . ALA A 1 91 ? -6.976 -6.659 -14.933 1.00 97.12 91 ALA A C 1
ATOM 703 O O . ALA A 1 91 ? -6.963 -6.247 -16.089 1.00 97.12 91 ALA A O 1
ATOM 704 N N . GLY A 1 92 ? -6.558 -7.893 -14.626 1.00 97.44 92 GLY A N 1
ATOM 705 C CA . GLY A 1 92 ? -6.006 -8.827 -15.613 1.00 97.44 92 GLY A CA 1
ATOM 706 C C . GLY A 1 92 ? -4.646 -8.397 -16.179 1.00 97.44 92 GLY A C 1
ATOM 707 O O . GLY A 1 92 ? -4.267 -8.824 -17.267 1.00 97.44 92 GLY A O 1
ATOM 708 N N . VAL A 1 93 ? -3.906 -7.547 -15.462 1.00 97.25 93 VAL A N 1
ATOM 709 C CA . VAL A 1 93 ? -2.621 -6.976 -15.896 1.00 97.25 93 VAL A CA 1
ATOM 710 C C . VAL A 1 93 ? -1.620 -6.999 -14.750 1.00 97.25 93 VAL A C 1
ATOM 712 O O . VAL A 1 93 ? -1.970 -6.741 -13.605 1.00 97.25 93 VAL A O 1
ATOM 715 N N . GLN A 1 94 ? -0.353 -7.279 -15.061 1.00 96.38 94 GLN A N 1
ATOM 716 C CA . GLN A 1 94 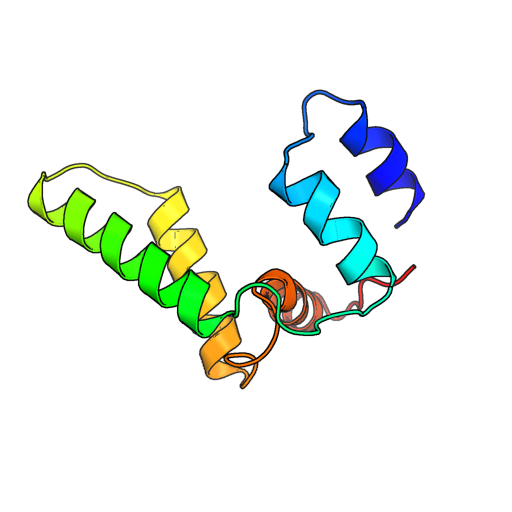? 0.741 -7.241 -14.094 1.00 96.38 94 GLN A CA 1
ATOM 717 C C . GLN A 1 94 ? 1.546 -5.944 -14.227 1.00 96.38 94 GLN A C 1
ATOM 719 O O . GLN A 1 94 ? 2.020 -5.599 -15.312 1.00 96.38 94 GLN A O 1
ATOM 724 N N . VAL A 1 95 ? 1.757 -5.259 -13.107 1.00 93.94 95 VAL A N 1
ATOM 725 C CA . VAL A 1 95 ? 2.653 -4.114 -12.985 1.00 93.94 95 VAL A CA 1
ATOM 726 C C . VAL A 1 95 ? 4.073 -4.639 -12.775 1.00 93.94 95 VAL A C 1
ATOM 728 O O . VAL A 1 95 ? 4.401 -5.237 -11.748 1.00 93.94 95 VAL A O 1
ATOM 731 N N . LYS A 1 96 ? 4.928 -4.421 -13.773 1.00 88.62 96 LYS A N 1
ATOM 732 C CA . LYS A 1 96 ? 6.352 -4.771 -13.737 1.00 88.62 96 LYS A CA 1
ATOM 733 C C . LYS A 1 96 ? 7.202 -3.708 -14.433 1.00 88.62 96 LYS A C 1
ATOM 735 O O . LYS A 1 96 ? 6.688 -2.964 -15.276 1.00 88.62 96 LYS A O 1
ATOM 740 N N . GLY A 1 97 ? 8.455 -3.603 -13.991 1.00 78.19 97 GLY A N 1
ATOM 741 C CA . GLY A 1 97 ? 9.486 -2.724 -14.548 1.00 78.19 97 GLY A CA 1
ATOM 742 C C . GLY A 1 97 ? 9.892 -3.111 -15.956 1.00 78.19 97 GLY A C 1
ATOM 743 O O . GLY A 1 97 ? 9.932 -4.329 -16.237 1.00 78.19 97 GLY A O 1
#

Solvent-accessible surface area (backbone atoms only — not comparable to full-atom values): 5410 Å² total; per-residue (Å²): 103,61,69,59,52,66,51,35,62,79,38,92,81,42,46,72,69,53,65,67,40,49,64,32,45,32,71,68,56,44,73,64,84,52,23,24,50,56,52,32,52,53,40,52,52,53,52,53,50,31,56,76,72,72,47,91,56,69,68,58,56,53,50,33,52,48,33,49,52,22,43,76,71,69,40,31,77,27,11,47,69,51,40,54,58,51,56,23,63,75,69,74,46,83,78,53,102

Radius of gyration: 14.47 Å; Cα contacts (8 Å, |Δi|>4): 109; chains: 1; bounding box: 29×33×36 Å

Secondary structure (DSSP, 8-state):
-HHHHHHHTTSTT--HHHHHHHHHHHTT----SSBHHHHHHHHHHHHHHHHHTT---HHHHHHHHHHHHHHHTT-TTSBGGGHHHHHHHHHT-----

Mean predicted aligned error: 2.54 Å

Sequence (97 aa):
PRMIYDVVRVSTGTSYAFDARVPRILARDFSPTGTVDISFKDQELETSFAKQLGVPVFLANVSQQVYQMARAAGLGKEDGTAIIKVLERLAGVQVKG

pLDDT: mean 96.83, std 2.62, range [78.19, 98.56]

Nearest PDB structures (foldseek):
  1vpd-assembly1_A  TM=9.687E-01  e=8.034E-07  Salmonella enterica subsp. enterica serovar Typhimurium
  2uyy-assembly1_D  TM=9.438E-01  e=5.710E-05  Homo sapiens
  3pef-assembly2_G  TM=9.502E-01  e=7.813E-05  Geobacter metallireducens
  3doj-assembly1_A  TM=9.365E-01  e=6.473E-05  Arabidopsis thaliana
  1yb4-assembly1_A  TM=9.580E-01  e=1.658E-04  Salmonella enterica subsp. enterica serovar Typhimurium str. LT2

Foldseek 3Di:
DVVVLVVCCPDPNHDPCSVVQLVCLQVVNFAAPDFLQNVLVVLCVVCVVCVVVVHDDVVSVVLSVLSVQCVVVVRRNTYNSCSVVVVCVVVVHGRYD